Protein AF-A0A7S3QER8-F1 (afdb_monomer_lite)

Secondary structure (DSSP, 8-state):
--PPPPPB-----STHHHHHHHH-HHHHHHHTSHHHHHHHHHHHHHHHHHHHHH-PPP-------HHHHHHTS-HHHHHHHHHHHTT-S---HHHHHHHHHHHHHT-SEEEEEEE-TTTSTT--TTB-S--EEEEEEEHHHHSSHHHHHHHHHSSS---STT--

Structure (mmCIF, N/CA/C/O backbone):
data_AF-A0A7S3QER8-F1
#
_entry.id   AF-A0A7S3QER8-F1
#
loop_
_atom_site.group_PDB
_atom_site.id
_atom_site.type_symbol
_atom_site.label_atom_id
_atom_site.label_alt_id
_atom_site.label_comp_id
_atom_site.label_asym_id
_atom_site.label_entity_id
_atom_site.label_seq_id
_atom_site.pdbx_PDB_ins_code
_atom_site.Cartn_x
_atom_site.Cartn_y
_atom_site.Cartn_z
_atom_site.occupancy
_atom_site.B_iso_or_equiv
_atom_site.auth_seq_id
_atom_site.auth_comp_id
_atom_site.auth_asym_id
_atom_site.auth_atom_id
_atom_site.pdbx_PDB_model_num
ATOM 1 N N . THR A 1 1 ? -31.648 0.328 -11.068 1.00 67.62 1 THR A N 1
ATOM 2 C CA . THR A 1 1 ? -31.551 1.473 -10.139 1.00 67.62 1 THR A CA 1
ATOM 3 C C . THR A 1 1 ? -30.653 1.063 -8.998 1.00 67.62 1 THR A C 1
ATOM 5 O O . THR A 1 1 ? -31.007 0.155 -8.262 1.00 67.62 1 THR A O 1
ATOM 8 N N . THR A 1 2 ? -29.457 1.634 -8.901 1.00 71.88 2 THR A N 1
ATOM 9 C CA . THR A 1 2 ? -28.561 1.406 -7.759 1.00 71.88 2 THR A CA 1
ATOM 10 C C . THR A 1 2 ? -29.174 2.123 -6.558 1.00 71.88 2 THR A C 1
ATOM 12 O O . THR A 1 2 ? -29.343 3.340 -6.607 1.00 71.88 2 THR A O 1
ATOM 15 N N . SER A 1 3 ? -29.600 1.391 -5.526 1.00 83.75 3 SER A N 1
ATOM 16 C CA . SER A 1 3 ? -30.139 2.009 -4.311 1.00 83.75 3 SER A CA 1
ATOM 17 C C . SER A 1 3 ? -29.033 2.797 -3.614 1.00 83.75 3 SER A C 1
ATOM 19 O O . SER A 1 3 ? -27.933 2.273 -3.430 1.00 83.75 3 SER A O 1
ATOM 21 N N . ILE A 1 4 ? -29.315 4.039 -3.220 1.00 87.12 4 ILE A N 1
ATOM 22 C CA . ILE A 1 4 ? -28.406 4.814 -2.372 1.00 87.12 4 ILE A CA 1
ATOM 23 C C . ILE A 1 4 ? -28.345 4.104 -1.019 1.00 87.12 4 ILE A C 1
ATOM 25 O O . ILE A 1 4 ? -29.371 3.940 -0.362 1.00 87.12 4 ILE A O 1
ATOM 29 N N . VAL A 1 5 ? -27.156 3.637 -0.643 1.00 89.50 5 VAL A N 1
ATOM 30 C CA . VAL A 1 5 ? -26.911 3.015 0.660 1.00 89.50 5 VAL A CA 1
ATOM 31 C C . VAL A 1 5 ? -26.518 4.118 1.634 1.00 89.50 5 VAL A C 1
ATOM 33 O O . VAL A 1 5 ? -25.556 4.846 1.389 1.00 89.50 5 VAL A O 1
ATOM 36 N N . GLU A 1 6 ? -27.274 4.251 2.719 1.00 93.00 6 GLU A N 1
ATOM 37 C CA . GLU A 1 6 ? -26.945 5.163 3.810 1.00 93.00 6 GLU A CA 1
ATOM 38 C C . GLU A 1 6 ? -25.704 4.659 4.561 1.00 93.00 6 GLU A C 1
ATOM 40 O O . GLU A 1 6 ? -25.585 3.471 4.870 1.00 93.00 6 GLU A O 1
ATOM 45 N N . LEU A 1 7 ? -24.755 5.561 4.820 1.00 94.50 7 LEU A N 1
ATOM 46 C CA . LEU A 1 7 ? -23.539 5.257 5.571 1.00 94.50 7 LEU A CA 1
ATOM 47 C C . LEU A 1 7 ? -23.737 5.593 7.049 1.00 94.50 7 LEU A C 1
ATOM 49 O O . LEU A 1 7 ? -24.346 6.606 7.376 1.00 94.50 7 LEU A O 1
ATOM 53 N N . ASN A 1 8 ? -23.146 4.792 7.934 1.00 93.75 8 ASN A N 1
ATOM 54 C CA . ASN A 1 8 ? -23.083 5.071 9.361 1.00 93.75 8 ASN A CA 1
ATOM 55 C C . ASN A 1 8 ? -22.148 6.273 9.624 1.00 93.75 8 ASN A C 1
ATOM 57 O O . ASN A 1 8 ? -20.943 6.155 9.361 1.00 93.75 8 ASN A O 1
ATOM 61 N N . PRO A 1 9 ? -22.654 7.411 10.138 1.00 93.81 9 PRO A N 1
ATOM 62 C CA . PRO A 1 9 ? -21.835 8.582 10.445 1.00 93.81 9 PRO A CA 1
ATOM 63 C C . PRO A 1 9 ? -21.026 8.438 11.743 1.00 93.81 9 PRO A C 1
ATOM 65 O O . PRO A 1 9 ? -20.122 9.241 11.984 1.00 93.81 9 PRO A O 1
ATOM 68 N N . GLU A 1 10 ? -21.337 7.452 12.588 1.00 92.56 10 GLU A N 1
ATOM 69 C CA . GLU A 1 10 ? -20.639 7.234 13.850 1.00 92.56 10 GLU A CA 1
ATOM 70 C C . GLU A 1 10 ? -19.191 6.788 13.604 1.00 92.56 10 GLU A C 1
ATOM 72 O O . GLU A 1 10 ? -18.913 5.862 12.835 1.00 92.56 10 GLU A O 1
ATOM 77 N N . ARG A 1 11 ? -18.242 7.472 14.256 1.00 89.38 11 ARG A N 1
ATOM 78 C CA . ARG A 1 11 ? -16.827 7.104 14.178 1.00 89.38 11 ARG A CA 1
ATOM 79 C C . ARG A 1 11 ? -16.527 5.966 15.132 1.00 89.38 11 ARG A C 1
ATOM 81 O O . ARG A 1 11 ? -16.828 6.060 16.319 1.00 89.38 11 ARG A O 1
ATOM 88 N N . ILE A 1 12 ? -15.822 4.963 14.625 1.00 90.69 12 ILE A N 1
ATOM 89 C CA . ILE A 1 12 ? -15.260 3.905 15.459 1.00 90.69 12 ILE A CA 1
ATOM 90 C C . ILE A 1 12 ? -14.227 4.540 16.396 1.00 90.69 12 ILE A C 1
ATOM 92 O O . ILE A 1 12 ? -13.184 5.026 15.952 1.00 90.69 12 ILE A O 1
ATOM 96 N N . GLN A 1 13 ? -14.543 4.564 17.688 1.00 87.56 13 GLN A N 1
ATOM 97 C CA . GLN A 1 13 ? -13.649 5.057 18.732 1.00 87.56 13 GLN A CA 1
ATOM 98 C C . GLN A 1 13 ? -12.624 3.984 19.109 1.00 87.56 13 GLN A C 1
ATOM 100 O O . GLN A 1 13 ? -12.878 2.792 18.957 1.00 87.56 13 GLN A O 1
ATOM 105 N N . ASN A 1 14 ? -11.474 4.412 19.634 1.00 82.94 14 ASN A N 1
ATOM 106 C CA . ASN A 1 14 ? -10.462 3.531 20.233 1.00 82.94 14 ASN A CA 1
ATOM 107 C C . ASN A 1 14 ? -9.925 2.415 19.310 1.00 82.94 14 ASN A C 1
ATOM 109 O O . ASN A 1 14 ? -9.412 1.409 19.785 1.00 82.94 14 ASN A O 1
ATOM 113 N N . SER A 1 15 ? -9.973 2.599 17.987 1.00 87.00 15 SER A N 1
ATOM 114 C CA . SER A 1 15 ? -9.439 1.623 17.023 1.00 87.00 15 SER A CA 1
ATOM 115 C C . SER A 1 15 ? -7.919 1.682 16.854 1.00 87.00 15 SER A C 1
ATOM 117 O O . SER A 1 15 ? -7.362 0.892 16.097 1.00 87.00 15 SER A O 1
ATOM 119 N N . MET A 1 16 ? -7.237 2.604 17.542 1.00 87.00 16 MET A N 1
ATOM 120 C CA . MET A 1 16 ? -5.796 2.817 17.395 1.00 87.00 16 MET A CA 1
ATOM 121 C C . MET A 1 16 ? -4.992 1.559 17.731 1.00 87.00 16 MET A C 1
ATOM 123 O O . MET A 1 16 ? -4.068 1.224 17.003 1.00 87.00 16 MET A O 1
ATOM 127 N N . GLU A 1 17 ? -5.351 0.828 18.788 1.00 89.31 17 GLU A N 1
ATOM 128 C CA . GLU A 1 17 ? -4.626 -0.391 19.167 1.00 89.31 17 GLU A CA 1
ATOM 129 C C . GLU A 1 17 ? -4.753 -1.485 18.106 1.00 89.31 17 GLU A C 1
ATOM 131 O O . GLU A 1 17 ? -3.743 -2.064 17.717 1.00 89.31 17 GLU A O 1
ATOM 136 N N . LEU A 1 18 ? -5.956 -1.690 17.555 1.00 88.62 18 LEU A N 1
ATOM 137 C CA . LEU A 1 18 ? -6.173 -2.604 16.428 1.00 88.62 18 LEU A CA 1
ATOM 138 C C . LEU A 1 18 ? -5.379 -2.161 15.193 1.00 88.62 18 LEU A C 1
ATOM 140 O O . LEU A 1 18 ? -4.858 -2.991 14.451 1.00 88.62 18 LEU A O 1
ATOM 144 N N . GLN A 1 19 ? -5.262 -0.846 14.980 1.00 87.81 19 GLN A N 1
ATOM 145 C CA . GLN A 1 19 ? -4.458 -0.286 13.900 1.00 87.81 19 GLN A CA 1
ATOM 146 C C . GLN A 1 19 ? -2.962 -0.520 14.075 1.00 87.81 19 GLN A C 1
ATOM 148 O O . GLN A 1 19 ? -2.276 -0.885 13.124 1.00 87.81 19 GLN A O 1
ATOM 153 N N . ILE A 1 20 ? -2.453 -0.352 15.287 1.00 88.06 20 ILE A N 1
ATOM 154 C CA . ILE A 1 20 ? -1.049 -0.601 15.600 1.00 88.06 20 ILE A CA 1
ATOM 155 C C . ILE A 1 20 ? -0.737 -2.094 15.512 1.00 88.06 20 ILE A C 1
ATOM 157 O O . ILE A 1 20 ? 0.301 -2.459 14.966 1.00 88.06 20 ILE A O 1
ATOM 161 N N . ASP A 1 21 ? -1.620 -2.950 16.022 1.00 87.62 21 ASP A N 1
ATOM 162 C CA . ASP A 1 21 ? -1.429 -4.400 16.009 1.00 87.62 21 ASP A CA 1
ATOM 163 C C . ASP A 1 21 ? -1.401 -4.950 14.579 1.00 87.62 21 ASP A C 1
ATOM 165 O O . ASP A 1 21 ? -0.469 -5.663 14.195 1.00 87.62 21 ASP A O 1
ATOM 169 N N . ALA A 1 22 ? -2.352 -4.524 13.740 1.00 85.12 22 ALA A N 1
ATOM 170 C CA . ALA A 1 22 ? -2.367 -4.968 12.356 1.00 85.12 22 ALA A CA 1
ATOM 171 C C . ALA A 1 22 ? -1.237 -4.337 11.528 1.00 85.12 22 ALA A C 1
ATOM 173 O O . ALA A 1 22 ? -0.734 -5.005 10.639 1.00 85.12 22 ALA A O 1
ATOM 174 N N . MET A 1 23 ? -0.807 -3.097 11.787 1.00 84.81 23 MET A N 1
ATOM 175 C CA . MET A 1 23 ? 0.308 -2.477 11.048 1.00 84.81 23 MET A CA 1
ATOM 176 C C . MET A 1 23 ? 1.682 -3.014 11.480 1.00 84.81 23 MET A C 1
ATOM 178 O O . MET A 1 23 ? 2.603 -3.071 10.670 1.00 84.81 23 MET A O 1
ATOM 182 N N . GLY A 1 24 ? 1.816 -3.396 12.748 1.00 86.19 24 GLY A N 1
ATOM 183 C CA . GLY A 1 24 ? 3.087 -3.716 13.383 1.00 86.19 24 GLY A CA 1
ATOM 184 C C . GLY A 1 24 ? 3.634 -2.540 14.201 1.00 86.19 24 GLY A C 1
ATOM 185 O O . GLY A 1 24 ? 3.645 -1.375 13.787 1.00 86.19 24 GLY A O 1
ATOM 186 N N . LYS A 1 25 ? 4.103 -2.843 15.419 1.00 87.00 25 LYS A N 1
ATOM 187 C CA . LYS A 1 25 ? 4.602 -1.832 16.371 1.00 87.00 25 LYS A CA 1
ATOM 188 C C . LYS A 1 25 ? 5.850 -1.106 15.866 1.00 87.00 25 LYS A C 1
ATOM 190 O O . LYS A 1 25 ? 6.032 0.067 16.181 1.00 87.00 25 LYS A O 1
ATOM 195 N N . ALA A 1 26 ? 6.712 -1.781 15.107 1.00 85.88 26 ALA A N 1
ATOM 196 C CA . ALA A 1 26 ? 7.943 -1.188 14.590 1.00 85.88 26 ALA A CA 1
ATOM 197 C C . ALA A 1 26 ? 7.649 -0.181 13.467 1.00 85.88 26 ALA A C 1
ATOM 199 O O . ALA A 1 26 ? 8.239 0.896 13.420 1.00 85.88 26 ALA A O 1
ATOM 200 N N . GLU A 1 27 ? 6.700 -0.510 12.600 1.00 86.44 27 GLU A N 1
ATOM 201 C CA . GLU A 1 27 ? 6.177 0.327 11.526 1.00 86.44 27 GLU A CA 1
ATOM 202 C C . GLU A 1 27 ? 5.454 1.545 12.114 1.00 86.44 27 GLU A C 1
ATOM 204 O O . GLU A 1 27 ? 5.695 2.682 11.692 1.00 86.44 27 GLU A O 1
ATOM 209 N N . HIS A 1 28 ? 4.648 1.333 13.162 1.00 88.06 28 HIS A N 1
ATOM 210 C CA . HIS A 1 28 ? 4.041 2.422 13.927 1.00 88.06 28 HIS A CA 1
ATOM 211 C C . HIS A 1 28 ? 5.091 3.333 14.564 1.00 88.06 28 HIS A C 1
ATOM 213 O O . HIS A 1 28 ? 5.026 4.553 14.425 1.00 88.06 28 HIS A O 1
ATOM 219 N N . GLY A 1 29 ? 6.097 2.756 15.223 1.00 89.75 29 GLY A N 1
ATOM 220 C CA . GLY A 1 29 ? 7.179 3.519 15.840 1.00 89.75 29 GLY A CA 1
ATOM 221 C C . GLY A 1 29 ? 7.988 4.320 14.819 1.00 89.75 29 GLY A C 1
ATOM 222 O O . GLY A 1 29 ? 8.320 5.476 15.064 1.00 89.75 29 GLY A O 1
ATOM 223 N N . PHE A 1 30 ? 8.263 3.753 13.641 1.00 87.94 30 PHE A N 1
ATOM 224 C CA . PHE A 1 30 ? 8.949 4.472 12.570 1.00 87.94 30 PHE A CA 1
ATOM 225 C C . PHE A 1 30 ? 8.110 5.641 12.036 1.00 87.94 30 PHE A C 1
ATOM 227 O O . PHE A 1 30 ? 8.609 6.763 11.946 1.00 87.94 30 PHE A O 1
ATOM 234 N N . SER A 1 31 ? 6.840 5.400 11.713 1.00 85.25 31 SER A N 1
ATOM 235 C CA . SER A 1 31 ? 5.939 6.412 11.143 1.00 85.25 31 SER A CA 1
ATOM 236 C C . SER A 1 31 ? 5.557 7.532 12.113 1.00 85.25 31 SER A C 1
ATOM 238 O O . SER A 1 31 ? 5.271 8.647 11.686 1.00 85.25 31 SER A O 1
ATOM 240 N N . THR A 1 32 ? 5.600 7.269 13.416 1.00 88.12 32 THR A N 1
ATOM 241 C CA . THR A 1 32 ? 5.398 8.285 14.463 1.00 88.12 32 THR A CA 1
ATOM 242 C C . THR A 1 32 ? 6.709 8.887 14.974 1.00 88.12 32 THR A C 1
ATOM 244 O O . THR A 1 32 ? 6.691 9.784 15.816 1.00 88.12 32 THR A O 1
ATOM 247 N N . SER A 1 33 ? 7.860 8.436 14.459 1.00 89.75 33 SER A N 1
ATOM 248 C CA . SER A 1 33 ? 9.162 8.960 14.867 1.00 89.75 33 SER A CA 1
ATOM 249 C C . SER A 1 33 ? 9.324 10.430 14.483 1.00 89.75 33 SER A C 1
ATOM 251 O O . SER A 1 33 ? 8.866 10.880 13.429 1.00 89.75 33 SER A O 1
ATOM 253 N N . ILE A 1 34 ? 10.066 11.175 15.307 1.00 89.12 34 ILE A N 1
ATOM 254 C CA . ILE A 1 34 ? 10.352 12.588 15.039 1.00 89.12 34 ILE A CA 1
ATOM 255 C C . ILE A 1 34 ? 11.059 12.783 13.695 1.00 89.12 34 ILE A C 1
ATOM 257 O O . ILE A 1 34 ? 10.758 13.733 12.988 1.00 89.12 34 ILE A O 1
ATOM 261 N N . GLY A 1 35 ? 11.936 11.857 13.295 1.00 87.44 35 GLY A N 1
ATOM 262 C CA . GLY A 1 35 ? 12.614 11.919 12.001 1.00 87.44 35 GLY A CA 1
ATOM 263 C C . GLY A 1 35 ? 11.634 11.839 10.830 1.00 87.44 35 GLY A C 1
ATOM 264 O O . GLY A 1 35 ? 11.705 12.660 9.917 1.00 87.44 35 GLY A O 1
ATOM 265 N N . PHE A 1 36 ? 10.686 10.899 10.879 1.00 85.19 36 PHE A N 1
ATOM 266 C CA . PHE A 1 36 ? 9.671 10.740 9.839 1.00 85.19 36 PHE A CA 1
ATOM 267 C C . PHE A 1 36 ? 8.706 11.931 9.806 1.00 85.19 36 PHE A C 1
ATOM 269 O O . PHE A 1 36 ? 8.505 12.539 8.754 1.00 85.19 36 PHE A O 1
ATOM 276 N N . VAL A 1 37 ? 8.166 12.327 10.962 1.00 86.81 37 VAL A N 1
ATOM 277 C CA . VAL A 1 37 ? 7.219 13.448 11.062 1.00 86.81 37 VAL A CA 1
ATOM 278 C C . VAL A 1 37 ? 7.879 14.765 10.654 1.00 86.81 37 VAL A C 1
ATOM 280 O O . VAL A 1 37 ? 7.331 15.494 9.827 1.00 86.81 37 VAL A O 1
ATOM 283 N N . CYS A 1 38 ? 9.080 15.062 11.161 1.00 86.06 38 CYS A N 1
ATOM 284 C CA . CYS A 1 38 ? 9.820 16.253 10.755 1.00 86.06 38 CYS A CA 1
ATOM 285 C C . CYS A 1 38 ? 10.155 16.221 9.267 1.00 86.06 38 CYS A C 1
ATOM 287 O O . CYS A 1 38 ? 10.092 17.270 8.642 1.00 86.06 38 CYS A O 1
ATOM 289 N N . HIS A 1 39 ? 10.461 15.065 8.669 1.00 83.88 39 HIS A N 1
ATOM 290 C CA . HIS A 1 39 ? 10.688 14.995 7.227 1.00 83.88 39 HIS A CA 1
ATOM 291 C C . HIS A 1 39 ? 9.460 15.478 6.446 1.00 83.88 39 HIS A C 1
ATOM 293 O O . HIS A 1 39 ? 9.594 16.376 5.618 1.00 83.88 39 HIS A O 1
ATOM 299 N N . PHE A 1 40 ? 8.264 14.962 6.750 1.00 81.62 40 PHE A N 1
ATOM 300 C CA . PHE A 1 40 ? 7.027 15.385 6.081 1.00 81.62 40 PHE A CA 1
ATOM 301 C C . PHE A 1 40 ? 6.681 16.851 6.345 1.00 81.62 40 PHE A C 1
ATOM 303 O O . PHE A 1 40 ? 6.357 17.583 5.411 1.00 81.62 40 PHE A O 1
ATOM 310 N N . VAL A 1 41 ? 6.783 17.303 7.596 1.00 80.62 41 VAL A N 1
ATOM 311 C CA . VAL A 1 41 ? 6.468 18.688 7.969 1.00 80.62 41 VAL A CA 1
ATOM 312 C C . VAL A 1 41 ? 7.460 19.664 7.337 1.00 80.62 41 VAL A C 1
ATOM 314 O O . VAL A 1 41 ? 7.047 20.634 6.705 1.00 80.62 41 VAL A O 1
ATOM 317 N N . CYS A 1 42 ? 8.763 19.399 7.438 1.00 83.31 42 CYS A N 1
ATOM 318 C CA . CYS A 1 42 ? 9.794 20.238 6.832 1.00 83.31 42 CYS A CA 1
ATOM 319 C C . CYS A 1 42 ? 9.683 20.238 5.306 1.00 83.31 42 CYS A C 1
ATOM 321 O O . CYS A 1 42 ? 9.798 21.304 4.706 1.00 83.31 42 CYS A O 1
ATOM 323 N N . GLN A 1 43 ? 9.404 19.093 4.671 1.00 82.19 43 GLN A N 1
ATOM 324 C CA . GLN A 1 43 ? 9.135 19.030 3.231 1.00 82.19 43 GLN A CA 1
ATOM 325 C C . GLN A 1 43 ? 7.905 19.850 2.844 1.00 82.19 43 GLN A C 1
ATOM 327 O O . GLN A 1 43 ? 7.962 20.586 1.861 1.00 82.19 43 GLN A O 1
ATOM 332 N N . ALA A 1 44 ? 6.813 19.767 3.606 1.00 81.69 44 ALA A N 1
ATOM 333 C CA . ALA A 1 44 ? 5.601 20.534 3.339 1.00 81.69 44 ALA A CA 1
ATOM 334 C C . ALA A 1 44 ? 5.856 22.042 3.473 1.00 81.69 44 ALA A C 1
ATOM 336 O O . ALA A 1 44 ? 5.537 22.800 2.558 1.00 81.69 44 ALA A O 1
ATOM 337 N N . ILE A 1 45 ? 6.498 22.478 4.561 1.00 83.00 45 ILE A N 1
ATOM 338 C CA . ILE A 1 45 ? 6.854 23.887 4.785 1.00 83.00 45 ILE A CA 1
ATOM 339 C C . ILE A 1 45 ? 7.789 24.384 3.681 1.00 83.00 45 ILE A C 1
ATOM 341 O O . ILE A 1 45 ? 7.526 25.418 3.066 1.00 83.00 45 ILE A O 1
ATOM 345 N N . PHE A 1 46 ? 8.848 23.633 3.378 1.00 84.69 46 PHE A N 1
ATOM 346 C CA . PHE A 1 46 ? 9.793 23.993 2.327 1.00 84.69 46 PHE A CA 1
ATOM 347 C C . PHE A 1 46 ? 9.116 24.057 0.953 1.00 84.69 46 PHE A C 1
ATOM 349 O O . PHE A 1 46 ? 9.361 24.990 0.189 1.00 84.69 46 PHE A O 1
ATOM 356 N N . SER A 1 47 ? 8.215 23.119 0.653 1.00 78.50 47 SER A N 1
ATOM 357 C CA . SER A 1 47 ? 7.445 23.100 -0.594 1.00 78.50 47 SER A CA 1
ATOM 358 C C . SER A 1 47 ? 6.486 24.282 -0.694 1.00 78.50 47 SER A C 1
ATOM 360 O O . SER A 1 47 ? 6.392 24.883 -1.760 1.00 78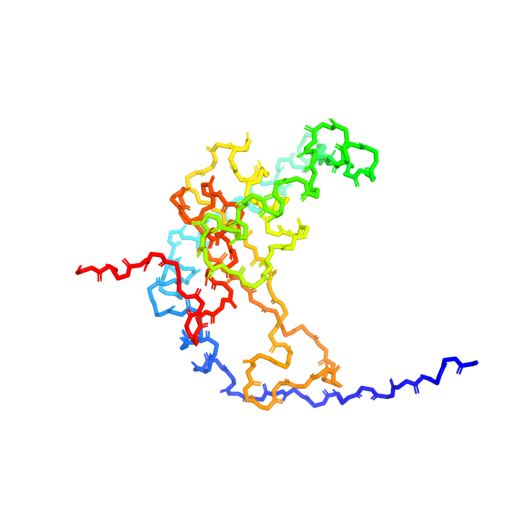.50 47 SER A O 1
ATOM 362 N N . MET A 1 48 ? 5.823 24.669 0.401 1.00 84.44 48 MET A N 1
ATOM 363 C CA . MET A 1 48 ? 4.978 25.866 0.443 1.00 84.44 48 MET A CA 1
ATOM 364 C C . MET A 1 48 ? 5.798 27.133 0.191 1.00 84.44 48 MET A C 1
ATOM 366 O O . MET A 1 48 ? 5.449 27.908 -0.693 1.00 84.44 48 MET A O 1
ATOM 370 N N . ILE A 1 49 ? 6.925 27.311 0.890 1.00 86.12 49 ILE A N 1
ATOM 371 C CA . ILE A 1 49 ? 7.822 28.461 0.686 1.00 86.12 49 ILE A CA 1
ATOM 372 C C . ILE A 1 49 ? 8.317 28.496 -0.765 1.00 86.12 49 ILE A C 1
ATOM 374 O O . ILE A 1 49 ? 8.267 29.538 -1.420 1.00 86.12 49 ILE A O 1
ATOM 378 N N . ARG A 1 50 ? 8.755 27.348 -1.298 1.00 84.25 50 ARG A N 1
ATOM 379 C CA . ARG A 1 50 ? 9.221 27.240 -2.683 1.00 84.25 50 ARG A CA 1
ATOM 380 C C . ARG A 1 50 ? 8.115 27.580 -3.676 1.00 84.25 50 ARG A C 1
ATOM 382 O O . ARG A 1 50 ? 8.395 28.299 -4.628 1.00 84.25 50 ARG A O 1
ATOM 389 N N . ASN A 1 51 ? 6.891 27.107 -3.448 1.00 85.44 51 ASN A N 1
ATOM 390 C CA . ASN A 1 51 ? 5.749 27.404 -4.309 1.00 85.44 51 ASN A CA 1
ATOM 391 C C . ASN A 1 51 ? 5.384 28.895 -4.280 1.00 85.44 51 ASN A C 1
ATOM 393 O O . ASN A 1 51 ? 5.056 29.452 -5.323 1.00 85.44 51 ASN A O 1
ATOM 397 N N . THR A 1 52 ? 5.507 29.562 -3.128 1.00 86.88 52 THR A N 1
ATOM 398 C CA . THR A 1 52 ? 5.302 31.015 -3.019 1.00 86.88 52 THR A CA 1
ATOM 399 C C . THR A 1 52 ? 6.357 31.807 -3.796 1.00 86.88 52 THR A C 1
ATOM 401 O O . THR A 1 52 ? 6.033 32.824 -4.399 1.00 86.88 52 THR A O 1
ATOM 404 N N . VAL A 1 53 ? 7.617 31.352 -3.811 1.00 89.62 53 VAL A N 1
ATOM 405 C CA . VAL A 1 53 ? 8.733 32.083 -4.445 1.00 89.62 53 VAL A CA 1
ATOM 406 C C . VAL A 1 53 ? 8.901 31.756 -5.933 1.00 89.62 53 VAL A C 1
ATOM 408 O O . VAL A 1 53 ? 9.214 32.639 -6.726 1.00 89.62 53 VAL A O 1
ATOM 411 N N . LYS A 1 54 ? 8.748 30.487 -6.324 1.00 89.31 54 LYS A N 1
ATOM 412 C CA . LYS A 1 54 ? 9.050 29.985 -7.678 1.00 89.31 54 LYS A CA 1
ATOM 413 C C . LYS A 1 54 ? 7.812 29.558 -8.470 1.00 89.31 54 LYS A C 1
ATOM 415 O O . LYS A 1 54 ? 7.955 29.132 -9.612 1.00 89.31 54 LYS A O 1
ATOM 420 N N . GLY A 1 55 ? 6.622 29.676 -7.885 1.00 82.31 55 GLY A N 1
ATOM 421 C CA . GLY A 1 55 ? 5.393 29.134 -8.453 1.00 82.31 55 GLY A CA 1
ATOM 422 C C . GLY A 1 55 ? 5.230 27.632 -8.182 1.00 82.31 55 GLY A C 1
ATOM 423 O O . GLY A 1 55 ? 6.141 26.982 -7.659 1.00 82.31 55 GLY A O 1
ATOM 424 N N . PRO A 1 56 ? 4.050 27.069 -8.494 1.00 80.06 56 PRO A N 1
ATOM 425 C CA . PRO A 1 56 ? 3.721 25.684 -8.197 1.00 80.06 56 PRO A CA 1
ATOM 426 C C . PRO A 1 56 ? 4.695 24.724 -8.875 1.00 80.06 56 PRO A C 1
ATOM 428 O O . PRO A 1 56 ? 4.997 24.821 -10.063 1.00 80.06 56 PRO A O 1
ATOM 431 N N . SER A 1 57 ? 5.168 23.767 -8.089 1.00 74.31 57 SER A N 1
ATOM 432 C CA . SER A 1 57 ? 5.995 22.677 -8.587 1.00 74.31 57 SER A CA 1
ATOM 433 C C . SER A 1 57 ? 5.159 21.776 -9.504 1.00 74.31 57 SER A C 1
ATOM 435 O O . SER A 1 57 ? 4.054 21.402 -9.104 1.00 74.31 57 SER A O 1
ATOM 437 N N . PRO A 1 58 ? 5.648 21.405 -10.701 1.00 75.00 58 PRO A N 1
ATOM 438 C CA . PRO A 1 58 ? 4.932 20.467 -11.549 1.00 75.00 58 PRO A CA 1
ATOM 439 C C . PRO A 1 58 ? 4.805 19.131 -10.815 1.00 75.00 58 PRO A C 1
ATOM 441 O O . PRO A 1 58 ? 5.790 18.588 -10.312 1.00 75.00 58 PRO A O 1
ATOM 444 N N . ILE A 1 59 ? 3.576 18.633 -10.722 1.00 75.25 59 ILE A N 1
ATOM 445 C CA . ILE A 1 59 ? 3.308 17.280 -10.249 1.00 75.25 59 ILE A CA 1
ATOM 446 C C . ILE A 1 59 ? 3.572 16.364 -11.437 1.00 75.25 59 ILE A C 1
ATOM 448 O O . ILE A 1 59 ? 2.877 16.459 -12.448 1.00 75.25 59 ILE A O 1
ATOM 452 N N . ASP A 1 60 ? 4.585 15.511 -11.321 1.00 71.25 60 ASP A N 1
ATOM 453 C CA . ASP A 1 60 ? 4.795 14.437 -12.284 1.00 71.25 60 ASP A CA 1
ATOM 454 C C . ASP A 1 60 ? 3.769 13.336 -12.003 1.00 71.25 60 ASP A C 1
ATOM 456 O O . ASP A 1 60 ? 3.624 12.860 -10.873 1.00 71.25 60 ASP A O 1
ATOM 460 N N . TYR A 1 61 ? 3.010 12.968 -13.024 1.00 74.69 61 TYR A N 1
ATOM 461 C CA . TYR A 1 61 ? 2.020 11.910 -12.956 1.00 74.69 61 TYR A CA 1
ATOM 462 C C . TYR A 1 61 ? 2.248 10.971 -14.132 1.00 74.69 61 TYR A C 1
ATOM 464 O O . TYR A 1 61 ? 2.482 11.381 -15.266 1.00 74.69 61 TYR A O 1
ATOM 472 N N . ASN A 1 62 ? 2.142 9.675 -13.867 1.00 71.44 62 ASN A N 1
ATOM 473 C CA . ASN A 1 62 ? 2.190 8.664 -14.908 1.00 71.44 62 ASN A CA 1
ATOM 474 C C . ASN A 1 62 ? 0.791 8.088 -15.085 1.00 71.44 62 ASN A C 1
ATOM 476 O O . ASN A 1 62 ? 0.292 7.374 -14.215 1.00 71.44 62 ASN A O 1
ATOM 480 N N . PHE A 1 63 ? 0.162 8.383 -16.222 1.00 79.00 63 PHE A N 1
ATOM 481 C CA . PHE A 1 63 ? -1.062 7.691 -16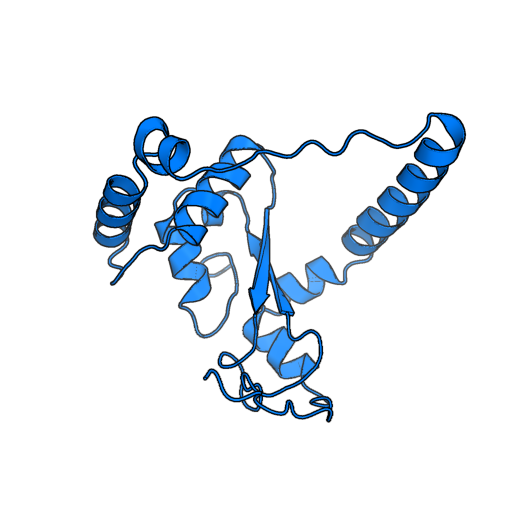.597 1.00 79.00 63 PHE A CA 1
ATOM 482 C C . PHE A 1 63 ? -0.733 6.228 -16.909 1.00 79.00 63 PHE A C 1
ATOM 484 O O . PHE A 1 63 ? 0.074 5.914 -17.789 1.00 79.00 63 PHE A O 1
ATOM 491 N N . MET A 1 64 ? -1.354 5.335 -16.144 1.00 80.31 64 MET A N 1
ATOM 492 C CA . MET A 1 64 ? -1.326 3.900 -16.387 1.00 80.31 64 MET A CA 1
ATOM 493 C C . MET A 1 64 ? -2.612 3.526 -17.115 1.00 80.31 64 MET A C 1
ATOM 495 O O . MET A 1 64 ? -3.679 3.471 -16.506 1.00 80.31 64 MET A O 1
ATOM 499 N N . ASP A 1 65 ? -2.519 3.303 -18.424 1.00 85.81 65 ASP A N 1
ATOM 500 C CA . ASP A 1 65 ? -3.634 2.793 -19.215 1.00 85.81 65 ASP A CA 1
ATOM 501 C C . ASP A 1 65 ? -3.562 1.264 -19.383 1.00 85.81 65 ASP A C 1
ATOM 503 O O . ASP A 1 65 ? -2.545 0.610 -19.116 1.00 85.81 65 ASP A O 1
ATOM 507 N N . ARG A 1 66 ? -4.675 0.678 -19.838 1.00 81.81 66 ARG A N 1
ATOM 508 C CA . ARG A 1 66 ? -4.789 -0.772 -20.034 1.00 81.81 66 ARG A CA 1
ATOM 509 C C . ARG A 1 66 ? -3.801 -1.299 -21.080 1.00 81.81 66 ARG A C 1
ATOM 511 O O . ARG A 1 66 ? -3.288 -2.400 -20.905 1.00 81.81 66 ARG A O 1
ATOM 518 N N . HIS A 1 67 ? -3.540 -0.542 -22.140 1.00 84.44 67 HIS A N 1
ATOM 519 C CA . HIS A 1 67 ? -2.642 -0.954 -23.215 1.00 84.44 67 HIS A CA 1
ATOM 520 C C . HIS A 1 67 ? -1.202 -1.040 -22.707 1.00 84.44 67 HIS A C 1
ATOM 522 O O . HIS A 1 67 ? -0.536 -2.047 -22.913 1.00 84.44 67 HIS A O 1
ATOM 528 N N . ARG A 1 68 ? -0.743 -0.036 -21.961 1.00 82.62 68 ARG A N 1
ATOM 529 C CA . ARG A 1 68 ? 0.565 0.001 -21.309 1.00 82.62 68 ARG A CA 1
ATOM 530 C C . ARG A 1 68 ? 0.740 -1.170 -20.347 1.00 82.62 68 ARG A C 1
ATOM 532 O O . ARG A 1 68 ? 1.737 -1.886 -20.394 1.00 82.62 68 ARG A O 1
ATOM 539 N N . MET A 1 69 ? -0.273 -1.430 -19.526 1.00 84.69 69 MET A N 1
ATOM 540 C CA . MET A 1 69 ? -0.273 -2.570 -18.609 1.00 84.69 69 MET A CA 1
ATOM 541 C C . MET A 1 69 ? -0.208 -3.923 -19.334 1.00 84.69 69 MET A C 1
ATOM 543 O O . MET A 1 69 ? 0.462 -4.846 -18.873 1.00 84.69 69 MET A O 1
ATOM 547 N N . GLN A 1 70 ? -0.898 -4.067 -20.463 1.00 84.56 70 GLN A N 1
ATOM 548 C CA . GLN A 1 70 ? -0.900 -5.313 -21.231 1.00 84.56 70 GLN A CA 1
ATOM 549 C C . GLN A 1 70 ? 0.385 -5.497 -22.043 1.00 84.56 70 GLN A C 1
ATOM 551 O O . GLN A 1 70 ? 0.962 -6.579 -22.026 1.00 84.56 70 GLN A O 1
ATOM 556 N N . ASN A 1 71 ? 0.855 -4.448 -22.710 1.00 80.31 71 ASN A N 1
ATOM 557 C CA . ASN A 1 71 ? 1.912 -4.551 -23.712 1.00 80.31 71 ASN A CA 1
ATOM 558 C C . ASN A 1 71 ? 3.308 -4.313 -23.136 1.00 80.31 71 ASN A C 1
ATOM 560 O O . ASN A 1 71 ? 4.231 -5.041 -23.490 1.00 80.31 71 ASN A O 1
ATOM 564 N N . GLU A 1 72 ? 3.473 -3.350 -22.224 1.00 79.75 72 GLU A N 1
ATOM 565 C CA . GLU A 1 72 ? 4.779 -3.081 -21.603 1.00 79.75 72 GLU A CA 1
ATOM 566 C C . GLU A 1 72 ? 5.008 -3.967 -20.382 1.00 79.75 72 GLU A C 1
ATOM 568 O O . GLU A 1 72 ? 6.080 -4.538 -20.208 1.00 79.75 72 GLU A O 1
ATOM 573 N N . MET A 1 73 ? 3.995 -4.080 -19.522 1.00 82.81 73 MET A N 1
ATOM 574 C CA . MET A 1 73 ? 4.133 -4.795 -18.254 1.00 82.81 73 MET A CA 1
ATOM 575 C C . MET A 1 73 ? 3.701 -6.260 -18.328 1.00 82.81 73 MET A C 1
ATOM 577 O O . MET A 1 73 ? 4.007 -7.011 -17.407 1.00 82.81 73 MET A O 1
ATOM 581 N N . GLN A 1 74 ? 2.973 -6.665 -19.377 1.00 90.19 74 GLN A N 1
ATOM 582 C CA . GLN A 1 74 ? 2.422 -8.018 -19.520 1.00 90.19 74 GLN A CA 1
ATOM 583 C C . GLN A 1 74 ? 1.719 -8.500 -18.242 1.00 90.19 74 GLN A C 1
ATOM 585 O O . GLN A 1 74 ? 1.938 -9.622 -17.782 1.00 90.19 74 GLN A O 1
ATOM 590 N N . VAL A 1 75 ? 0.887 -7.628 -17.651 1.00 91.25 75 VAL A N 1
ATOM 591 C CA . VAL A 1 75 ? 0.353 -7.784 -16.284 1.00 91.25 75 VAL A CA 1
ATOM 592 C C . VAL A 1 75 ? -0.238 -9.171 -16.021 1.00 91.25 75 VAL A C 1
ATOM 594 O O . VAL A 1 75 ? -0.003 -9.723 -14.953 1.00 91.25 75 VAL A O 1
ATOM 597 N N . GLU A 1 76 ? -0.957 -9.769 -16.969 1.00 92.88 76 GLU A N 1
ATOM 598 C CA . GLU A 1 76 ? -1.559 -11.095 -16.769 1.00 92.88 76 GLU A CA 1
ATOM 599 C C . GLU A 1 76 ? -0.514 -12.220 -16.679 1.00 92.88 76 GLU A C 1
ATOM 601 O O . GLU A 1 76 ? -0.607 -13.080 -15.801 1.00 92.88 76 GLU A O 1
ATOM 606 N N . ASN A 1 77 ? 0.539 -12.168 -17.501 1.00 93.25 77 ASN A N 1
ATOM 607 C CA . ASN A 1 77 ? 1.652 -13.118 -17.421 1.00 93.25 77 ASN A CA 1
ATOM 608 C C . ASN A 1 77 ? 2.410 -12.960 -16.100 1.00 93.25 77 ASN A C 1
ATOM 610 O O . ASN A 1 77 ? 2.729 -13.956 -15.452 1.00 93.25 77 ASN A O 1
ATOM 614 N N . VAL A 1 78 ? 2.652 -11.712 -15.682 1.00 95.44 78 VAL A N 1
ATOM 615 C CA . VAL A 1 78 ? 3.325 -11.382 -14.418 1.00 95.44 78 VAL A CA 1
ATOM 616 C C . VAL A 1 78 ? 2.501 -11.852 -13.218 1.00 95.44 78 VAL A C 1
ATOM 618 O O . VAL A 1 78 ? 3.041 -12.478 -12.308 1.00 95.44 78 VAL A O 1
ATOM 621 N N . LYS A 1 79 ? 1.183 -11.623 -13.208 1.00 96.12 79 LYS A N 1
ATOM 622 C CA . LYS A 1 79 ? 0.303 -12.140 -12.149 1.00 96.12 79 LYS A CA 1
ATOM 623 C C . LYS A 1 79 ? 0.405 -13.658 -12.042 1.00 96.12 79 LYS A C 1
ATOM 625 O O . LYS A 1 79 ? 0.631 -14.176 -10.953 1.00 96.12 79 LYS A O 1
ATOM 630 N N . ALA A 1 80 ? 0.267 -14.367 -13.164 1.00 95.19 80 ALA A N 1
ATOM 631 C CA . ALA A 1 80 ? 0.269 -15.826 -13.182 1.00 95.19 80 ALA A CA 1
ATOM 632 C C . ALA A 1 80 ? 1.639 -16.430 -12.832 1.00 95.19 80 ALA A C 1
ATOM 634 O O . ALA A 1 80 ? 1.706 -17.477 -12.184 1.00 95.19 80 ALA A O 1
ATOM 635 N N . SER A 1 81 ? 2.745 -15.814 -13.260 1.00 96.12 81 SER A N 1
ATOM 636 C CA . SER A 1 81 ? 4.092 -16.284 -12.922 1.00 96.12 81 SER A CA 1
ATOM 637 C C . SER A 1 81 ? 4.403 -16.072 -11.443 1.00 96.12 81 SER A C 1
ATOM 639 O O . SER A 1 81 ? 4.840 -17.011 -10.781 1.00 96.12 81 SER A O 1
ATOM 641 N N . HIS A 1 82 ? 4.114 -14.888 -10.899 1.00 96.31 82 HIS A N 1
ATOM 642 C CA . HIS A 1 82 ? 4.420 -14.570 -9.506 1.00 96.31 82 HIS A CA 1
ATOM 643 C C . HIS A 1 82 ? 3.456 -15.211 -8.510 1.00 96.31 82 HIS A C 1
ATOM 645 O O . HIS A 1 82 ? 3.894 -15.551 -7.416 1.00 96.31 82 HIS A O 1
ATOM 651 N N . ALA A 1 83 ? 2.188 -15.438 -8.873 1.00 94.75 83 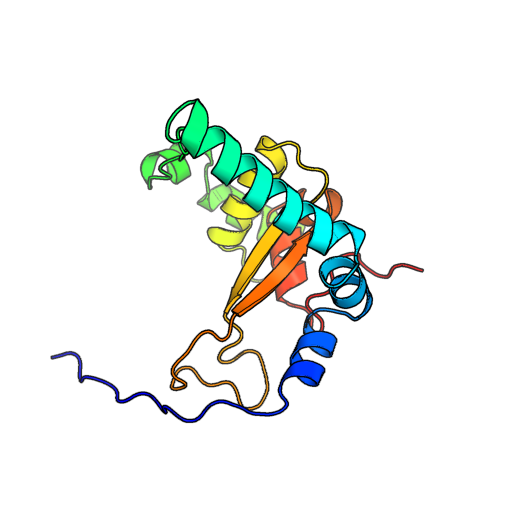ALA A N 1
ATOM 652 C CA . ALA A 1 83 ? 1.279 -16.233 -8.048 1.00 94.75 83 ALA A CA 1
ATOM 653 C C . ALA A 1 83 ? 1.817 -17.661 -7.876 1.00 94.75 83 ALA A C 1
ATOM 655 O O . ALA A 1 83 ? 1.957 -18.132 -6.751 1.00 94.75 83 ALA A O 1
ATOM 656 N N . ARG A 1 84 ? 2.226 -18.305 -8.982 1.00 94.50 84 ARG A N 1
ATOM 657 C CA . ARG A 1 84 ? 2.832 -19.646 -8.958 1.00 94.50 84 ARG A CA 1
ATOM 658 C C . ARG A 1 84 ? 4.156 -19.677 -8.197 1.00 94.50 84 ARG A C 1
ATOM 660 O O . ARG A 1 84 ? 4.340 -20.532 -7.345 1.00 94.50 84 ARG A O 1
ATOM 667 N N . ALA A 1 85 ? 5.066 -18.747 -8.482 1.00 93.62 85 ALA A N 1
ATOM 668 C CA . ALA A 1 85 ? 6.390 -18.720 -7.857 1.00 93.62 85 ALA A CA 1
ATOM 669 C C . ALA A 1 85 ? 6.336 -18.467 -6.342 1.00 93.62 85 ALA A C 1
ATOM 671 O O . ALA A 1 85 ? 7.212 -18.914 -5.609 1.00 93.62 85 ALA A O 1
ATOM 672 N N . ALA A 1 86 ? 5.324 -17.734 -5.874 1.00 90.69 86 ALA A N 1
ATOM 673 C CA . ALA A 1 86 ? 5.169 -17.383 -4.470 1.00 90.69 86 ALA A CA 1
ATOM 674 C C . ALA A 1 86 ? 4.222 -18.317 -3.695 1.00 90.69 86 ALA A C 1
ATOM 676 O O . ALA A 1 86 ? 4.044 -18.069 -2.501 1.00 90.69 86 ALA A O 1
ATOM 677 N N . ASP A 1 87 ? 3.656 -19.339 -4.350 1.00 93.69 87 ASP A N 1
ATOM 678 C CA . ASP A 1 87 ? 2.615 -20.235 -3.823 1.00 93.69 87 ASP A CA 1
ATOM 679 C C . ASP A 1 87 ? 1.394 -19.472 -3.276 1.00 93.69 87 ASP A C 1
ATOM 681 O O . ASP A 1 87 ? 0.972 -19.612 -2.131 1.00 93.69 87 ASP A O 1
ATOM 685 N N . LEU A 1 88 ? 0.864 -18.565 -4.099 1.00 92.81 88 LEU A N 1
ATOM 686 C CA . LEU A 1 88 ? -0.277 -17.717 -3.765 1.00 92.81 88 LEU A CA 1
ATOM 687 C C . LEU A 1 88 ? -1.474 -18.037 -4.664 1.00 92.81 88 LEU A C 1
ATOM 689 O O . LEU A 1 88 ? -1.295 -18.257 -5.864 1.00 92.81 88 LEU A O 1
ATOM 693 N N . PRO A 1 89 ? -2.713 -17.942 -4.146 1.00 95.19 89 PRO A N 1
ATOM 694 C CA . PRO A 1 89 ? -3.909 -18.205 -4.944 1.00 95.19 89 PRO A CA 1
ATOM 695 C C . PRO A 1 89 ? -4.071 -17.211 -6.100 1.00 95.19 89 PRO A C 1
ATOM 697 O O . PRO A 1 89 ? -4.606 -17.554 -7.150 1.00 95.19 89 PRO A O 1
ATOM 700 N N . PHE A 1 90 ? -3.621 -15.966 -5.915 1.00 95.81 90 PHE A N 1
ATOM 701 C CA . PHE A 1 90 ? -3.600 -14.955 -6.966 1.00 95.81 90 PHE A CA 1
ATOM 702 C C . PHE A 1 90 ? -2.619 -13.823 -6.644 1.00 95.81 90 PHE A C 1
ATOM 704 O O . PHE A 1 90 ? -2.236 -13.620 -5.493 1.00 95.81 90 PHE A O 1
ATOM 711 N N . VAL A 1 91 ? -2.291 -13.038 -7.669 1.00 96.12 91 VAL A N 1
ATOM 712 C CA . VAL A 1 91 ? -1.612 -11.736 -7.591 1.00 96.12 91 VAL A CA 1
ATOM 713 C C . VAL A 1 91 ? -2.508 -10.719 -8.303 1.00 96.12 91 VAL A C 1
ATOM 715 O O . VAL A 1 91 ? -3.125 -11.023 -9.323 1.00 96.12 91 VAL A O 1
ATOM 718 N N . SER A 1 92 ? -2.659 -9.528 -7.731 1.00 94.69 92 SER A N 1
ATOM 719 C CA . SER A 1 92 ? -3.562 -8.484 -8.214 1.00 94.69 92 SER A CA 1
ATOM 720 C C . SER A 1 92 ? -2.825 -7.534 -9.137 1.00 94.69 92 SER A C 1
ATOM 722 O O . SER A 1 92 ? -1.600 -7.482 -9.192 1.00 94.69 92 SER A O 1
ATOM 724 N N . THR A 1 93 ? -3.603 -6.728 -9.847 1.00 94.50 93 THR A N 1
ATOM 725 C CA . THR A 1 93 ? -3.068 -5.601 -10.599 1.00 94.50 93 THR A CA 1
ATOM 726 C C . THR A 1 93 ? -2.329 -4.615 -9.690 1.00 94.50 93 THR A C 1
ATOM 728 O O . THR A 1 93 ? -1.255 -4.158 -10.067 1.00 94.50 93 THR A O 1
ATOM 731 N N . ASN A 1 94 ? -2.865 -4.317 -8.499 1.00 93.94 94 ASN A N 1
ATOM 732 C CA . ASN A 1 94 ? -2.218 -3.400 -7.559 1.00 93.94 94 ASN A CA 1
ATOM 733 C C . ASN A 1 94 ? -0.867 -3.948 -7.102 1.00 93.94 94 ASN A C 1
ATOM 735 O O . ASN A 1 94 ? 0.093 -3.196 -7.061 1.00 93.94 94 ASN A O 1
ATOM 739 N N . ASP A 1 95 ? -0.758 -5.254 -6.861 1.00 95.12 95 ASP A N 1
ATOM 740 C CA . ASP A 1 95 ? 0.507 -5.865 -6.440 1.00 95.12 95 ASP A CA 1
ATOM 741 C C . ASP A 1 95 ? 1.595 -5.682 -7.512 1.00 95.12 95 ASP A C 1
ATOM 743 O O . ASP A 1 95 ? 2.744 -5.358 -7.208 1.00 95.12 95 ASP A O 1
ATOM 747 N N . VAL A 1 96 ? 1.214 -5.850 -8.785 1.00 95.12 96 VAL A N 1
ATOM 748 C CA . VAL A 1 96 ? 2.111 -5.662 -9.930 1.00 95.12 96 VAL A CA 1
ATOM 749 C C . VAL A 1 96 ? 2.509 -4.197 -10.095 1.00 95.12 96 VAL A C 1
ATOM 751 O O . VAL A 1 96 ? 3.691 -3.904 -10.267 1.00 95.12 96 VAL A O 1
ATOM 754 N N . LEU A 1 97 ? 1.544 -3.277 -10.025 1.00 93.12 97 LEU A N 1
ATOM 755 C CA . LEU A 1 97 ? 1.794 -1.843 -10.173 1.00 93.12 97 LEU A CA 1
ATOM 756 C C . LEU A 1 97 ? 2.648 -1.290 -9.031 1.00 93.12 97 LEU A C 1
ATOM 758 O O . LEU A 1 97 ? 3.597 -0.561 -9.299 1.00 93.12 97 LEU A O 1
ATOM 762 N N . THR A 1 98 ? 2.355 -1.663 -7.785 1.00 93.62 98 THR A N 1
ATOM 763 C CA . THR A 1 98 ? 3.112 -1.231 -6.605 1.00 93.62 98 THR A CA 1
ATOM 764 C C . THR A 1 98 ? 4.557 -1.715 -6.684 1.00 93.62 98 THR A C 1
ATOM 766 O O . THR A 1 98 ? 5.473 -0.902 -6.573 1.00 93.62 98 THR A O 1
ATOM 769 N N . SER A 1 99 ? 4.780 -3.006 -6.963 1.00 94.62 99 SER A N 1
ATOM 770 C CA . SER A 1 99 ? 6.133 -3.555 -7.132 1.00 94.62 99 SER A CA 1
ATOM 771 C C . SER A 1 99 ? 6.890 -2.856 -8.267 1.00 94.62 99 SER A C 1
ATOM 773 O O . SER A 1 99 ? 8.032 -2.436 -8.090 1.00 94.62 99 SER A O 1
ATOM 775 N N . TRP A 1 100 ? 6.249 -2.667 -9.424 1.00 92.69 100 TRP A N 1
ATOM 776 C CA . TRP A 1 100 ? 6.862 -1.988 -10.567 1.00 92.69 100 TRP A CA 1
ATOM 777 C C . TRP A 1 100 ? 7.222 -0.530 -10.265 1.00 92.69 100 TRP A C 1
ATOM 779 O O . TRP A 1 100 ? 8.339 -0.103 -10.561 1.00 92.69 100 TRP A O 1
ATOM 789 N N . LEU A 1 101 ? 6.295 0.225 -9.671 1.00 91.62 101 LEU A N 1
ATOM 790 C CA . LEU A 1 101 ? 6.467 1.650 -9.412 1.00 91.62 101 LEU A CA 1
ATOM 791 C C . LEU A 1 101 ? 7.587 1.891 -8.401 1.00 91.62 101 LEU A C 1
ATOM 793 O O . LEU A 1 101 ? 8.481 2.688 -8.672 1.00 91.62 101 LEU A O 1
ATOM 797 N N . LEU A 1 102 ? 7.568 1.178 -7.273 1.00 93.25 102 LEU A N 1
ATOM 798 C CA . LEU A 1 102 ? 8.562 1.351 -6.212 1.00 93.25 102 LEU A CA 1
ATOM 799 C C . LEU A 1 102 ? 9.966 0.948 -6.680 1.00 93.25 102 LEU A C 1
ATOM 801 O O . LEU A 1 102 ? 10.926 1.680 -6.446 1.00 93.25 102 LEU A O 1
ATOM 805 N N . ARG A 1 103 ? 10.082 -0.139 -7.457 1.00 93.06 103 ARG A N 1
ATOM 806 C CA . ARG A 1 103 ? 11.356 -0.525 -8.086 1.00 93.06 103 ARG A CA 1
ATOM 807 C C . ARG A 1 103 ? 11.868 0.526 -9.060 1.00 93.06 103 ARG A C 1
ATOM 809 O O . ARG A 1 103 ? 13.058 0.827 -9.072 1.00 93.06 103 ARG A O 1
ATOM 816 N N . ARG A 1 104 ? 10.983 1.077 -9.893 1.00 90.12 104 ARG A N 1
ATOM 817 C CA . ARG A 1 104 ? 11.352 2.084 -10.896 1.00 90.12 104 ARG A CA 1
ATOM 818 C C . ARG A 1 104 ? 11.724 3.423 -10.264 1.00 90.12 104 ARG A C 1
ATOM 820 O O . ARG A 1 104 ? 12.556 4.130 -10.818 1.00 90.12 104 ARG A O 1
ATOM 827 N N . ALA A 1 105 ? 11.120 3.757 -9.128 1.00 89.62 105 ALA A N 1
ATOM 828 C CA . ALA A 1 105 ? 11.446 4.953 -8.367 1.00 89.62 105 ALA A CA 1
ATOM 829 C C . ALA A 1 105 ? 12.783 4.836 -7.608 1.00 89.62 105 ALA A C 1
ATOM 831 O O . ALA A 1 105 ? 13.286 5.850 -7.131 1.00 89.62 105 ALA A O 1
ATOM 832 N N . SER A 1 106 ? 13.353 3.626 -7.496 1.00 87.81 106 SER A N 1
ATOM 833 C CA . SER A 1 106 ? 14.603 3.350 -6.767 1.00 87.81 106 SER A CA 1
ATOM 834 C C . SER A 1 106 ? 14.592 3.920 -5.341 1.00 87.81 106 SER A C 1
ATOM 836 O O . SER A 1 106 ? 15.579 4.468 -4.853 1.00 87.81 106 SER A O 1
ATOM 838 N N . THR A 1 107 ? 13.436 3.832 -4.680 1.00 86.38 107 THR A N 1
ATOM 839 C CA . THR A 1 107 ? 13.211 4.374 -3.336 1.00 86.38 107 THR A CA 1
ATOM 840 C C . THR A 1 107 ? 13.639 3.371 -2.280 1.00 86.38 107 THR A C 1
ATOM 842 O O . THR A 1 107 ? 13.167 2.246 -2.309 1.00 86.38 107 THR A O 1
ATOM 845 N N . SER A 1 108 ? 14.409 3.757 -1.264 1.00 88.06 108 SER A N 1
ATOM 846 C CA . SER A 1 108 ? 14.750 2.827 -0.170 1.00 88.06 108 SER A CA 1
ATOM 847 C C . SER A 1 108 ? 13.526 2.305 0.593 1.00 88.06 108 SER A C 1
ATOM 849 O O . SER A 1 108 ? 13.573 1.209 1.144 1.00 88.06 108 SER A O 1
ATOM 851 N N . ARG A 1 109 ? 12.430 3.078 0.610 1.00 88.94 109 ARG A N 1
ATOM 852 C CA . ARG A 1 109 ? 11.148 2.694 1.207 1.00 88.94 109 ARG A CA 1
ATOM 853 C C . ARG A 1 109 ? 9.963 3.112 0.355 1.00 88.94 109 ARG A C 1
ATOM 855 O O . ARG A 1 109 ? 9.959 4.202 -0.213 1.00 88.94 109 ARG A O 1
ATOM 862 N N . GLY A 1 110 ? 8.945 2.263 0.333 1.00 91.38 110 GLY A N 1
ATOM 863 C CA . GLY A 1 110 ? 7.650 2.524 -0.278 1.00 91.38 110 GLY A CA 1
ATOM 864 C C . GLY A 1 110 ? 6.531 2.596 0.752 1.00 91.38 110 GLY A C 1
ATOM 865 O O . GLY A 1 110 ? 6.622 2.025 1.835 1.00 91.38 110 GLY A O 1
ATOM 866 N N . LEU A 1 111 ? 5.453 3.290 0.399 1.00 90.56 111 LEU A N 1
ATOM 867 C CA . LEU A 1 111 ? 4.226 3.351 1.186 1.00 90.56 111 LEU A CA 1
ATOM 868 C C . LEU A 1 111 ? 3.050 3.007 0.279 1.00 90.56 111 LEU A C 1
ATOM 870 O O . LEU A 1 111 ? 2.956 3.525 -0.834 1.00 90.56 111 LEU A O 1
ATOM 874 N N . MET A 1 112 ? 2.135 2.171 0.759 1.00 92.06 112 MET A N 1
ATOM 875 C CA . MET A 1 112 ? 0.870 1.910 0.074 1.00 92.06 112 MET A CA 1
ATOM 876 C C . MET A 1 112 ? -0.284 2.092 1.043 1.00 92.06 112 MET A C 1
ATOM 878 O O . MET A 1 112 ? -0.373 1.373 2.035 1.00 92.06 112 MET A O 1
ATOM 882 N N . ALA A 1 113 ? -1.181 3.028 0.738 1.00 91.25 113 ALA A N 1
ATOM 883 C CA . ALA A 1 113 ? -2.429 3.175 1.470 1.00 91.25 113 ALA A CA 1
ATOM 884 C C . ALA A 1 113 ? -3.332 1.955 1.229 1.00 91.25 113 ALA A C 1
ATOM 886 O O . ALA A 1 113 ? -3.504 1.487 0.101 1.00 91.25 113 ALA A O 1
ATOM 887 N N . VAL A 1 114 ? -3.921 1.445 2.302 1.00 89.88 114 VAL A N 1
ATOM 888 C CA . VAL A 1 114 ? -4.824 0.299 2.318 1.00 89.88 114 VAL A CA 1
ATOM 889 C C . VAL A 1 114 ? -6.109 0.723 3.010 1.00 89.88 114 VAL A C 1
ATOM 891 O O . VAL A 1 114 ? -6.086 1.470 3.981 1.00 89.88 114 VAL A O 1
ATOM 894 N N . ASN A 1 115 ? -7.245 0.237 2.516 1.00 91.50 115 ASN A N 1
ATOM 895 C CA . ASN A 1 115 ? -8.545 0.424 3.155 1.00 91.50 115 ASN A CA 1
ATOM 896 C C . ASN A 1 115 ? -8.743 -0.629 4.249 1.00 91.50 115 ASN A C 1
ATOM 898 O O . ASN A 1 115 ? -8.710 -1.821 3.948 1.00 91.50 115 ASN A O 1
ATOM 902 N N . TRP A 1 116 ? -8.987 -0.187 5.480 1.00 90.69 116 TRP A N 1
ATOM 903 C CA . TRP A 1 116 ? -9.121 -1.027 6.675 1.00 90.69 116 TRP A CA 1
ATOM 904 C C . TRP A 1 116 ? -10.541 -1.552 6.890 1.00 90.69 116 TRP A C 1
ATOM 906 O O . TRP A 1 116 ? -10.770 -2.435 7.721 1.00 90.69 116 TRP A O 1
ATOM 916 N N . ARG A 1 117 ? -11.510 -1.062 6.109 1.00 91.94 117 ARG A N 1
ATOM 917 C CA . ARG A 1 117 ? -12.866 -1.613 6.117 1.00 91.94 117 ARG A CA 1
ATOM 918 C C . ARG A 1 117 ? -12.849 -3.079 5.701 1.00 91.94 117 ARG A C 1
ATOM 920 O O . ARG A 1 117 ? -12.215 -3.464 4.722 1.00 91.94 117 ARG A O 1
ATOM 927 N N . ASN A 1 118 ? -13.598 -3.872 6.450 1.00 92.06 118 ASN A N 1
ATOM 928 C CA . ASN A 1 118 ? -13.692 -5.323 6.392 1.00 92.06 118 ASN A CA 1
ATOM 929 C C . ASN A 1 118 ? -12.345 -6.044 6.609 1.00 92.06 118 ASN A C 1
ATOM 931 O O . ASN A 1 118 ? -12.214 -7.204 6.231 1.00 92.06 118 ASN A O 1
ATOM 935 N N . ARG A 1 119 ? -11.342 -5.363 7.186 1.00 88.25 119 ARG A N 1
ATOM 936 C CA . ARG A 1 119 ? -10.040 -5.949 7.560 1.00 88.25 119 ARG A CA 1
ATOM 937 C C . ARG A 1 119 ? -9.794 -5.936 9.061 1.00 88.25 119 ARG A C 1
ATOM 939 O O . ARG A 1 119 ? -9.056 -6.782 9.546 1.00 88.25 119 ARG A O 1
ATOM 946 N N . LEU A 1 120 ? -10.406 -4.992 9.770 1.00 89.44 120 LEU A N 1
ATOM 947 C CA . LEU A 1 120 ? -10.434 -4.968 11.224 1.00 89.44 120 LEU A CA 1
ATOM 948 C C . LEU A 1 120 ? -11.808 -5.293 11.770 1.00 89.44 120 LEU A C 1
ATOM 950 O O . LEU A 1 120 ? -12.834 -4.958 11.171 1.00 89.44 120 LEU A O 1
ATOM 954 N N . GLU A 1 121 ? -11.802 -5.848 12.975 1.00 89.75 121 GLU A N 1
ATOM 955 C CA . GLU A 1 121 ? -12.999 -5.994 13.784 1.00 89.75 121 GLU A CA 1
ATOM 956 C C . GLU A 1 121 ? -13.723 -4.645 13.938 1.00 89.75 121 GLU A C 1
ATOM 958 O O . GLU A 1 121 ? -13.108 -3.583 14.073 1.00 89.75 121 GLU A O 1
ATOM 963 N N . GLY A 1 122 ? -15.050 -4.675 13.806 1.00 90.75 122 GLY A N 1
ATOM 964 C CA . GLY A 1 122 ? -15.909 -3.489 13.855 1.00 90.75 122 GLY A CA 1
ATOM 965 C C . GLY A 1 122 ? -15.843 -2.569 12.627 1.00 90.75 122 GLY A C 1
ATOM 966 O O . GLY A 1 122 ? -16.739 -1.751 12.441 1.00 90.75 122 GLY A O 1
ATOM 967 N N . HIS A 1 123 ? -14.855 -2.707 11.736 1.00 92.38 123 HIS A N 1
ATOM 968 C CA . HIS A 1 123 ? -14.713 -1.832 10.572 1.00 92.38 123 HIS A CA 1
ATOM 969 C C . HIS A 1 123 ? -15.475 -2.405 9.383 1.00 92.38 123 HIS A C 1
ATOM 971 O O . HIS A 1 123 ? -14.986 -3.288 8.691 1.00 92.38 123 HIS A O 1
ATOM 977 N N . THR A 1 124 ? -16.667 -1.887 9.100 1.00 93.94 124 THR A N 1
ATOM 978 C CA . THR A 1 124 ? -17.475 -2.316 7.941 1.00 93.94 124 THR A CA 1
ATOM 979 C C . THR A 1 124 ? -17.415 -1.324 6.779 1.00 93.94 124 THR A C 1
ATOM 981 O O . THR A 1 124 ? -17.073 -0.152 6.955 1.00 93.94 124 THR A O 1
ATOM 984 N N . HIS A 1 125 ? -17.807 -1.776 5.583 1.00 94.38 125 HIS A N 1
ATOM 985 C CA . HIS A 1 125 ? -17.980 -0.929 4.394 1.00 94.38 125 HIS A CA 1
ATOM 986 C C . HIS A 1 125 ? -19.005 0.211 4.561 1.00 94.38 125 HIS A C 1
ATOM 988 O O . HIS A 1 125 ? -18.990 1.142 3.761 1.00 94.38 125 HIS A O 1
ATOM 994 N N . LEU A 1 126 ? -19.861 0.158 5.587 1.00 95.38 126 LEU A N 1
ATOM 995 C CA . LEU A 1 126 ? -20.913 1.146 5.828 1.00 95.38 126 LEU A CA 1
ATOM 996 C C . LEU A 1 126 ? -20.435 2.366 6.622 1.00 95.38 126 LEU A C 1
ATOM 998 O O . LEU A 1 126 ? -21.168 3.340 6.700 1.00 95.38 126 LEU A O 1
ATOM 1002 N N . HIS A 1 127 ? -19.233 2.362 7.203 1.00 94.69 127 HIS A N 1
ATOM 1003 C CA . HIS A 1 127 ? -18.773 3.506 7.996 1.00 94.69 127 HIS A CA 1
ATOM 1004 C C . HIS A 1 127 ? -18.306 4.682 7.132 1.00 94.69 127 HIS A C 1
ATOM 1006 O O . HIS A 1 127 ? -17.434 4.543 6.257 1.00 94.69 127 HIS A O 1
ATOM 1012 N N . ALA A 1 128 ? -18.828 5.866 7.451 1.00 93.31 128 ALA A N 1
ATOM 1013 C CA . ALA A 1 128 ? -18.431 7.133 6.860 1.00 93.31 128 ALA A CA 1
ATOM 1014 C C . ALA A 1 128 ? -17.108 7.650 7.457 1.00 93.31 128 ALA A C 1
ATOM 1016 O O . ALA A 1 128 ? -16.856 7.550 8.658 1.00 93.31 128 ALA A O 1
ATOM 1017 N N . GLY A 1 129 ? -16.255 8.237 6.611 1.00 90.31 129 GLY A N 1
ATOM 1018 C CA . GLY A 1 129 ? -14.942 8.777 6.987 1.00 90.31 129 GLY A CA 1
ATOM 1019 C C . GLY A 1 129 ? -13.761 8.040 6.350 1.00 90.31 129 GLY A C 1
ATOM 1020 O O . GLY A 1 129 ? -13.946 7.156 5.517 1.00 90.31 129 GLY A O 1
ATOM 1021 N N . ASN A 1 130 ? -12.537 8.403 6.731 1.00 90.69 130 ASN A N 1
ATOM 1022 C CA . ASN A 1 130 ? -11.330 7.736 6.244 1.00 90.69 130 ASN A CA 1
ATOM 1023 C C . ASN A 1 130 ? -10.935 6.635 7.227 1.00 90.69 130 ASN A C 1
ATOM 1025 O O . ASN A 1 130 ? -10.588 6.914 8.369 1.00 90.69 130 ASN A O 1
ATOM 1029 N N . TYR A 1 131 ? -1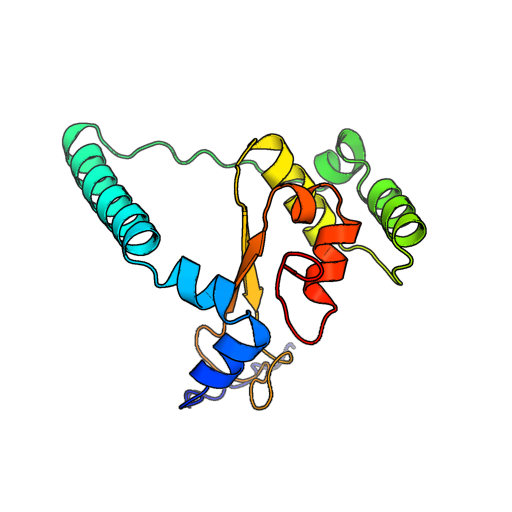1.011 5.392 6.760 1.00 91.44 131 TYR A N 1
ATOM 1030 C CA . TYR A 1 131 ? -10.535 4.204 7.468 1.00 91.44 131 TYR A CA 1
ATOM 1031 C C . TYR A 1 131 ? -9.432 3.584 6.624 1.00 91.44 131 TYR A C 1
ATOM 1033 O O . TYR A 1 131 ? -9.597 2.527 6.014 1.00 91.44 131 TYR A O 1
ATOM 1041 N N . GLU A 1 132 ? -8.345 4.332 6.504 1.00 90.19 132 GLU A N 1
ATOM 1042 C CA . GLU A 1 132 ? -7.160 3.952 5.757 1.00 90.19 132 GLU A CA 1
ATOM 1043 C C . GLU A 1 132 ? -5.933 4.066 6.652 1.00 90.19 132 GLU A C 1
ATOM 1045 O O . GLU A 1 132 ? -5.879 4.892 7.560 1.00 90.19 132 GLU A O 1
ATOM 1050 N N . ASN A 1 133 ? -4.952 3.227 6.371 1.00 87.94 133 ASN A N 1
ATOM 1051 C CA . ASN A 1 133 ? -3.603 3.339 6.902 1.00 87.94 133 ASN A CA 1
ATOM 1052 C C . ASN A 1 133 ? -2.651 2.881 5.799 1.00 87.94 133 ASN A C 1
ATOM 1054 O O . ASN A 1 133 ? -3.099 2.373 4.770 1.00 87.94 133 ASN A O 1
ATOM 1058 N N . PHE A 1 134 ? -1.352 3.024 5.994 1.00 88.50 134 PHE A N 1
ATOM 1059 C CA . PHE A 1 134 ? -0.362 2.582 5.023 1.00 88.50 134 PHE A CA 1
ATOM 1060 C C . PHE A 1 134 ? 0.365 1.323 5.488 1.00 88.50 134 PHE A C 1
ATOM 1062 O O . PHE A 1 134 ? 0.514 1.064 6.678 1.00 88.50 134 PHE A O 1
ATOM 1069 N N . ILE A 1 135 ? 0.852 0.561 4.516 1.00 88.62 135 ILE A N 1
ATOM 1070 C CA . ILE A 1 135 ? 1.890 -0.446 4.718 1.00 88.62 135 ILE A CA 1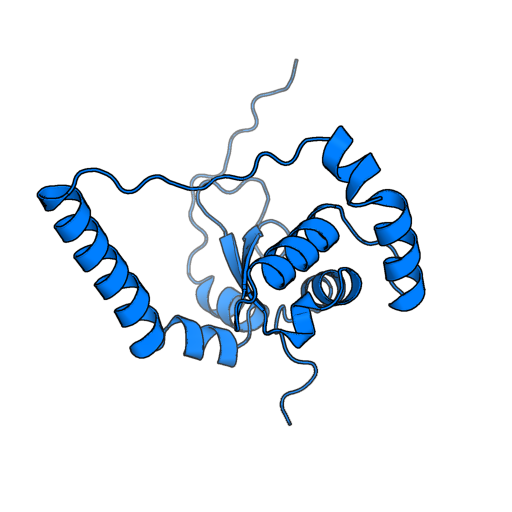
ATOM 1071 C C . ILE A 1 135 ? 3.208 0.175 4.273 1.00 88.62 135 ILE A C 1
ATOM 1073 O O . ILE A 1 135 ? 3.276 0.788 3.202 1.00 88.62 135 ILE A O 1
ATOM 1077 N N . LEU A 1 136 ? 4.229 0.039 5.116 1.00 89.44 136 LEU A N 1
ATOM 1078 C CA . LEU A 1 136 ? 5.599 0.424 4.805 1.00 89.44 136 LEU A CA 1
ATOM 1079 C C . LEU A 1 136 ? 6.305 -0.760 4.149 1.00 89.44 136 LEU A C 1
ATOM 1081 O O . LEU A 1 136 ? 6.277 -1.853 4.694 1.00 89.44 136 LEU A O 1
ATOM 1085 N N . TYR A 1 137 ? 6.947 -0.524 3.013 1.00 91.00 137 TYR A N 1
ATOM 1086 C CA . TYR A 1 137 ? 7.719 -1.521 2.284 1.00 91.00 137 TYR A CA 1
ATOM 1087 C C . TYR A 1 137 ? 9.196 -1.146 2.283 1.00 91.00 137 TYR A C 1
ATOM 1089 O O . TYR A 1 137 ? 9.527 -0.019 1.908 1.00 91.00 137 TYR A O 1
ATOM 1097 N N . ASP A 1 138 ? 10.073 -2.084 2.626 1.00 91.19 138 ASP A N 1
ATOM 1098 C CA . ASP A 1 138 ? 11.490 -2.000 2.280 1.00 91.19 138 ASP A CA 1
ATOM 1099 C C . ASP A 1 138 ? 11.720 -2.616 0.880 1.00 91.19 138 ASP A C 1
ATOM 1101 O O . ASP A 1 138 ? 10.818 -3.206 0.273 1.00 91.19 138 ASP A O 1
ATOM 1105 N N . GLU A 1 139 ? 12.925 -2.452 0.328 1.00 92.75 139 GLU A N 1
ATOM 1106 C CA . GLU A 1 139 ? 13.256 -2.871 -1.046 1.00 92.75 139 GLU A CA 1
ATOM 1107 C C . GLU A 1 139 ? 12.968 -4.348 -1.335 1.00 92.75 139 GLU A C 1
ATOM 1109 O O . GLU A 1 139 ? 12.445 -4.706 -2.395 1.00 92.75 139 GLU A O 1
ATOM 1114 N N . GLU A 1 140 ? 13.229 -5.204 -0.354 1.00 92.25 140 GLU A N 1
ATOM 1115 C CA . GLU A 1 140 ? 12.988 -6.642 -0.432 1.00 92.25 140 GLU A CA 1
ATOM 1116 C C . GLU A 1 140 ? 11.492 -6.979 -0.521 1.00 92.25 140 GLU A C 1
ATOM 1118 O O . GLU A 1 140 ? 11.096 -7.926 -1.208 1.00 92.25 140 GLU A O 1
ATOM 1123 N N . ASP A 1 141 ? 10.642 -6.178 0.123 1.00 91.38 141 ASP A N 1
ATOM 1124 C CA . ASP A 1 141 ? 9.207 -6.430 0.198 1.00 91.38 141 ASP A CA 1
ATOM 1125 C C . ASP A 1 141 ? 8.483 -6.078 -1.104 1.00 91.38 141 ASP A C 1
ATOM 1127 O O . ASP A 1 141 ? 7.495 -6.718 -1.472 1.00 91.38 141 ASP A O 1
ATOM 1131 N N . TYR A 1 142 ? 8.978 -5.076 -1.834 1.00 94.50 142 TYR A N 1
ATOM 1132 C CA . TYR A 1 142 ? 8.413 -4.683 -3.124 1.00 94.50 142 TYR A CA 1
ATOM 1133 C C . TYR A 1 142 ? 9.187 -5.253 -4.326 1.00 94.50 142 TYR A C 1
ATOM 1135 O O . TYR A 1 142 ? 8.812 -4.999 -5.477 1.00 94.50 142 TYR A O 1
ATOM 1143 N N . ALA A 1 143 ? 10.216 -6.078 -4.096 1.00 94.69 143 ALA A N 1
ATOM 1144 C CA . ALA A 1 143 ? 11.051 -6.674 -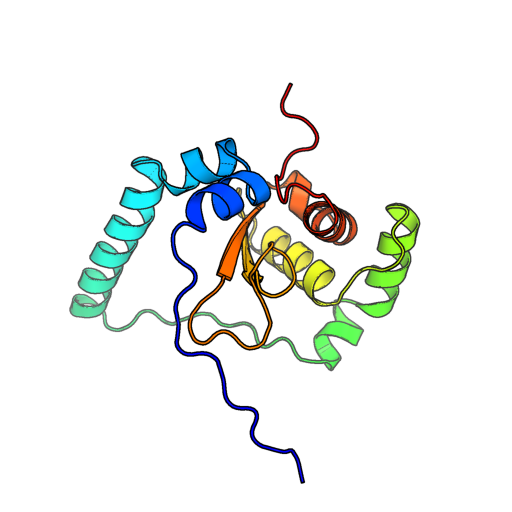5.144 1.00 94.69 143 ALA A CA 1
ATOM 1145 C C . ALA A 1 143 ? 10.246 -7.481 -6.179 1.00 94.69 143 ALA A C 1
ATOM 1147 O O . ALA A 1 143 ? 10.588 -7.507 -7.371 1.00 94.69 143 ALA A O 1
ATOM 1148 N N . THR A 1 144 ? 9.149 -8.115 -5.744 1.00 95.62 144 THR A N 1
ATOM 1149 C CA . THR A 1 144 ? 8.223 -8.819 -6.638 1.00 95.62 144 THR A CA 1
ATOM 1150 C C . THR A 1 144 ? 6.752 -8.595 -6.267 1.00 95.62 144 THR A C 1
ATOM 1152 O O . THR A 1 144 ? 6.434 -8.409 -5.091 1.00 95.62 144 THR A O 1
ATOM 1155 N N . PRO A 1 145 ? 5.820 -8.718 -7.233 1.00 96.44 145 PRO A N 1
ATOM 1156 C CA . PRO A 1 145 ? 4.381 -8.642 -6.960 1.00 96.44 145 PRO A CA 1
ATOM 1157 C C . PRO A 1 145 ? 3.892 -9.686 -5.944 1.00 96.44 145 PRO A C 1
ATOM 1159 O O . PRO A 1 145 ? 2.979 -9.429 -5.164 1.00 96.44 145 PRO A O 1
ATOM 1162 N N . GLY A 1 146 ? 4.513 -10.870 -5.922 1.00 95.25 146 GLY A N 1
ATOM 1163 C CA . GLY A 1 146 ? 4.189 -11.911 -4.945 1.00 95.25 146 GLY A CA 1
ATOM 1164 C C . GLY A 1 146 ? 4.514 -11.498 -3.506 1.00 95.25 146 GLY A C 1
ATOM 1165 O O . GLY A 1 146 ? 3.764 -11.839 -2.596 1.00 95.25 146 GLY A O 1
ATOM 1166 N N . MET A 1 147 ? 5.582 -10.724 -3.293 1.00 93.50 147 MET A N 1
ATOM 1167 C CA . MET A 1 147 ? 5.955 -10.226 -1.962 1.00 93.50 147 MET A CA 1
ATOM 1168 C C . MET A 1 147 ? 4.982 -9.151 -1.465 1.00 93.50 147 MET A C 1
ATOM 1170 O O . MET A 1 147 ? 4.506 -9.251 -0.334 1.00 93.50 147 MET A O 1
ATOM 1174 N N . ILE A 1 148 ? 4.556 -8.233 -2.346 1.00 94.69 148 ILE A N 1
ATOM 1175 C CA . ILE A 1 148 ? 3.468 -7.285 -2.045 1.00 94.69 148 ILE A CA 1
ATOM 1176 C C . ILE A 1 148 ? 2.200 -8.032 -1.631 1.00 94.69 148 ILE A C 1
ATOM 1178 O O . ILE A 1 148 ? 1.552 -7.680 -0.648 1.00 94.69 148 ILE A O 1
ATOM 1182 N N . ARG A 1 149 ? 1.840 -9.104 -2.348 1.00 94.19 149 ARG A N 1
ATOM 1183 C CA . ARG A 1 149 ? 0.672 -9.891 -1.960 1.00 94.19 149 ARG A CA 1
ATOM 1184 C C . ARG A 1 149 ? 0.853 -10.558 -0.598 1.00 94.19 149 ARG A C 1
ATOM 1186 O O . ARG A 1 149 ? -0.078 -10.551 0.206 1.00 94.19 149 ARG A O 1
ATOM 1193 N N . LYS A 1 150 ? 2.019 -11.148 -0.338 1.00 90.94 150 LYS A N 1
ATOM 1194 C CA . LYS A 1 150 ? 2.296 -11.801 0.946 1.00 90.94 150 LYS A CA 1
ATOM 1195 C C . LYS A 1 150 ? 2.100 -10.835 2.111 1.00 90.94 150 LYS A C 1
ATOM 1197 O O . LYS A 1 150 ? 1.399 -11.200 3.053 1.00 90.94 150 LYS A O 1
ATOM 1202 N N . SER A 1 151 ? 2.580 -9.596 1.988 1.00 87.56 151 SER A N 1
ATOM 1203 C CA . SER A 1 151 ? 2.416 -8.562 3.022 1.00 87.56 151 SER A CA 1
ATOM 1204 C C . SER A 1 151 ? 0.949 -8.216 3.327 1.00 87.56 151 SER A C 1
ATOM 1206 O O . SER A 1 151 ? 0.643 -7.697 4.394 1.00 87.56 151 SER A O 1
ATOM 1208 N N . LEU A 1 152 ? 0.033 -8.459 2.382 1.00 87.38 152 LEU A N 1
ATOM 1209 C CA . LEU A 1 152 ? -1.402 -8.190 2.522 1.00 87.38 152 LEU A CA 1
ATOM 1210 C C . LEU A 1 152 ? -2.202 -9.386 3.050 1.00 87.38 152 LEU A C 1
ATOM 1212 O O . LEU A 1 152 ? -3.399 -9.242 3.303 1.00 87.38 152 LEU A O 1
ATOM 1216 N N . SER A 1 153 ? -1.577 -10.562 3.124 1.00 78.44 153 SER A N 1
ATOM 1217 C CA . SER A 1 153 ? -2.233 -11.831 3.458 1.00 78.44 153 SER A CA 1
ATOM 1218 C C . SER A 1 153 ? -2.035 -12.270 4.909 1.00 78.44 153 SER A C 1
ATOM 1220 O O . SER A 1 153 ? -2.758 -13.144 5.382 1.00 78.44 153 SER A O 1
ATOM 1222 N N . SER A 1 154 ? -1.075 -11.676 5.618 1.00 62.94 154 SER A N 1
ATOM 1223 C CA . SER A 1 154 ? -0.795 -11.961 7.022 1.00 62.94 154 SER A CA 1
ATOM 1224 C C . SER A 1 154 ? -1.769 -11.232 7.954 1.00 62.94 154 SER A C 1
ATOM 1226 O O . SER A 1 154 ? -2.212 -10.120 7.679 1.00 62.94 154 SER A O 1
ATOM 1228 N N . SER A 1 155 ? -2.079 -11.853 9.097 1.00 55.50 155 SER A N 1
ATOM 1229 C CA . SER A 1 155 ? -2.862 -11.247 10.190 1.00 55.50 155 SER A CA 1
ATOM 1230 C C . SER A 1 155 ? -2.171 -10.038 10.832 1.00 55.50 155 SER A C 1
ATOM 1232 O O . SER A 1 155 ? -2.808 -9.271 11.543 1.00 55.50 155 SER A O 1
ATOM 1234 N N . SER A 1 156 ? -0.880 -9.857 10.554 1.00 55.69 156 SER A N 1
ATOM 1235 C CA . SER A 1 156 ? -0.135 -8.626 10.783 1.00 55.69 156 SER A CA 1
ATOM 1236 C C . SER A 1 156 ? 0.399 -8.164 9.428 1.00 55.69 156 SER A C 1
ATOM 1238 O O . SER A 1 156 ? 1.177 -8.880 8.800 1.00 55.69 156 SER A O 1
ATOM 1240 N N . TYR A 1 157 ? -0.024 -6.994 8.957 1.00 60.00 157 TYR A N 1
ATOM 1241 C CA . TYR A 1 157 ? 0.454 -6.301 7.753 1.00 60.00 157 TYR A CA 1
ATOM 1242 C C . TYR A 1 157 ? 1.888 -5.762 7.923 1.00 60.00 157 TYR A C 1
ATOM 1244 O O . TYR A 1 157 ? 2.252 -4.746 7.331 1.00 60.00 157 TYR A O 1
ATOM 1252 N N . SER A 1 158 ? 2.698 -6.421 8.755 1.00 54.44 158 SER A N 1
ATOM 1253 C CA . SER A 1 158 ? 4.094 -6.084 8.970 1.00 54.44 158 SER A CA 1
ATOM 1254 C C . SER A 1 158 ? 4.921 -6.517 7.767 1.00 54.44 158 SER A C 1
ATOM 1256 O O . SER A 1 158 ? 4.814 -7.660 7.304 1.00 54.44 158 SER A O 1
ATOM 1258 N N . CYS A 1 159 ? 5.793 -5.627 7.321 1.00 55.12 159 CYS A N 1
ATOM 1259 C CA . CYS A 1 159 ? 6.856 -5.954 6.387 1.00 55.12 159 CYS A CA 1
ATOM 1260 C C . CYS A 1 159 ? 8.125 -6.371 7.122 1.00 55.12 159 CYS A C 1
ATOM 1262 O O . CYS A 1 159 ? 8.343 -6.010 8.277 1.00 55.12 159 CYS A O 1
ATOM 1264 N N . SER A 1 160 ? 8.959 -7.142 6.426 1.00 51.56 160 SER A N 1
ATOM 1265 C CA . SER A 1 160 ? 10.034 -7.976 6.965 1.00 51.56 160 SER A CA 1
ATOM 1266 C C . SER A 1 160 ? 9.549 -9.257 7.653 1.00 51.56 160 SER A C 1
ATOM 1268 O O . SER A 1 160 ? 9.101 -9.293 8.800 1.00 51.56 160 SER A O 1
ATOM 1270 N N . TYR A 1 161 ? 9.695 -10.356 6.916 1.00 42.31 161 TYR A N 1
ATOM 1271 C CA . TYR A 1 161 ? 9.669 -11.724 7.415 1.00 42.31 161 TYR A CA 1
ATOM 1272 C C . TYR A 1 161 ? 10.620 -11.851 8.619 1.00 42.31 161 TYR A C 1
ATOM 1274 O O . TYR A 1 161 ? 11.816 -12.033 8.439 1.00 42.31 161 TYR A O 1
ATOM 1282 N N . LYS A 1 162 ? 10.075 -11.731 9.839 1.00 40.88 162 LYS A N 1
ATOM 1283 C CA . LYS A 1 162 ? 10.777 -11.868 11.127 1.00 40.88 162 LYS A CA 1
ATOM 1284 C C . LYS A 1 162 ? 12.097 -11.083 11.189 1.00 40.88 162 LYS A C 1
ATOM 1286 O O . LYS A 1 162 ? 13.170 -11.653 11.005 1.00 40.88 162 LYS A O 1
ATOM 1291 N N . ARG A 1 163 ? 12.036 -9.805 11.571 1.00 42.34 163 ARG A N 1
ATOM 1292 C CA . ARG A 1 163 ? 13.201 -9.165 12.203 1.00 42.34 163 ARG A CA 1
ATOM 1293 C C . ARG A 1 163 ? 13.538 -9.955 13.474 1.00 42.34 163 ARG A C 1
ATOM 1295 O O . ARG A 1 163 ? 12.760 -9.933 14.426 1.00 42.34 163 ARG A O 1
ATOM 1302 N N . VAL A 1 164 ? 14.616 -10.738 13.383 1.00 32.97 164 VAL A N 1
ATOM 1303 C CA . VAL A 1 164 ? 15.257 -11.509 14.462 1.00 32.97 164 VAL A CA 1
ATOM 1304 C C . VAL A 1 164 ? 15.710 -10.567 15.569 1.00 32.97 164 VAL A C 1
ATOM 1306 O O . VAL A 1 164 ? 16.184 -9.461 15.223 1.00 32.97 164 VAL A O 1
#

Sequence (164 aa):
TTSIVELNPERIQNSMELQIDAMGKAEHGFSTSIGFVCHFVCQAIFSMIRNTVKGPSPIDYNFMDRHRMQNEMQVENVKASHARAADLPFVSTNDVLTSWLLRRASTSRGLMAVNWRNRLEGHTHLHAGNYENFILYDEEDYATPGMIRKSLSSSSYSCSYKRV

pLDDT: mean 85.94, std 11.3, range [32.97, 96.44]

Organism: NCBI:txid122233

Radius of gyration: 18.65 Å; chains: 1; bounding box: 47×52×44 Å

Foldseek 3Di:
DPDDAAFDADDDPPCVVVVCQQQDVVNVCVCPDPVNVCVVVVCVVVQVVCCVVPNHDDDDDDDDDPCCCCPVVVVVVQFVVLCVVLVHPTFDPCLSVQLVVCVVVVDQKDKDKDACAVVDPPRHPRHDDGRIDIHMDGNVQSPGSNSVVVCVPDSHNHPDPDPD